Protein AF-R0G993-F1 (afdb_monomer)

Solvent-accessible surface area (backbone atoms only — not comparable to full-atom values): 5578 Å² total; per-residue (Å²): 116,71,69,62,54,55,52,55,53,56,56,52,58,61,58,52,68,77,65,68,70,52,86,79,39,62,55,48,75,78,54,45,41,58,32,68,75,36,89,64,27,55,59,19,52,50,36,34,73,75,71,42,53,84,67,56,46,70,68,42,37,54,29,47,64,70,42,63,82,22,23,44,76,37,83,89,78,72,45,68,42,49,37,62,59,56,33,53,51,33,45,71,77,50,68,126

Organism: NCBI:txid81985

Sequence (96 aa):
MLLFVLTLVSILVCKASEAGQDPSHVCSKTDTSPIDNIPGCFDAVRLAADADTRWLSSDCCKAVRTLPYCLLVIFPTKLAVNTITLRNICIKKFPG

Foldseek 3Di:
DVVVVVVVVVVVVVVVVVVPPDLAAAQDPVLCVLQVVDPCLLVCLLVVLVVNNPPDDLSSLVSLVSGDFHFYQDPDVRDTDTSVSVNVSSCVVDVD

Mean predicted aligned error: 11.11 Å

pLDDT: mean 79.6, std 15.93, range [43.44, 95.06]

Structure (mmCIF, N/CA/C/O backbone):
data_AF-R0G993-F1
#
_entry.id   AF-R0G993-F1
#
loop_
_atom_site.group_PDB
_atom_site.id
_atom_site.type_symbol
_atom_site.label_atom_id
_atom_site.label_alt_id
_atom_site.label_comp_id
_atom_site.label_asym_id
_atom_site.label_entity_id
_atom_site.label_seq_id
_atom_site.pdbx_PDB_ins_code
_atom_site.Cartn_x
_atom_site.Cartn_y
_atom_site.Cartn_z
_atom_site.occupancy
_atom_site.B_iso_or_e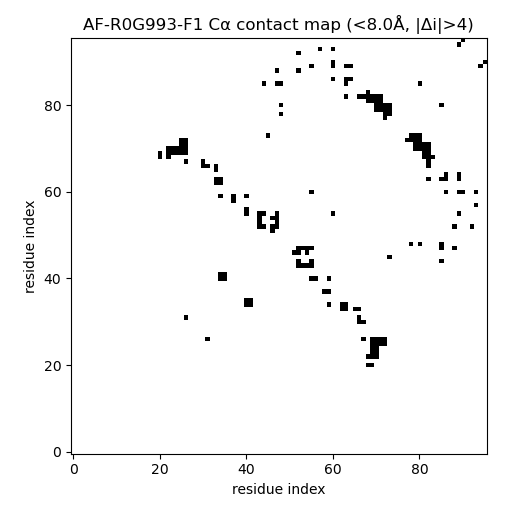quiv
_atom_site.auth_seq_id
_atom_site.auth_comp_id
_atom_site.auth_asym_id
_atom_site.auth_atom_id
_atom_site.pdbx_PDB_model_num
ATOM 1 N N . MET A 1 1 ? 35.134 22.823 -29.896 1.00 61.50 1 MET A N 1
ATOM 2 C CA . MET A 1 1 ? 35.372 21.369 -29.762 1.00 61.50 1 MET A CA 1
ATOM 3 C C . MET A 1 1 ? 35.154 20.879 -28.329 1.00 61.50 1 MET A C 1
ATOM 5 O O . MET A 1 1 ? 34.269 20.066 -28.143 1.00 61.50 1 MET A O 1
ATOM 9 N N . LEU A 1 2 ? 35.855 21.407 -27.312 1.00 60.31 2 LEU A N 1
ATOM 10 C CA . LEU A 1 2 ? 35.688 20.992 -25.898 1.00 60.31 2 LEU A CA 1
ATOM 11 C C . LEU A 1 2 ? 34.309 21.320 -25.290 1.00 60.31 2 LEU A C 1
ATOM 13 O O . LEU A 1 2 ? 33.757 20.515 -24.546 1.00 60.31 2 LEU A O 1
ATOM 17 N N . LEU A 1 3 ? 33.722 22.467 -25.652 1.00 58.69 3 LEU A N 1
ATOM 18 C CA . LEU A 1 3 ? 32.423 22.909 -25.119 1.00 58.69 3 LEU A CA 1
ATOM 19 C C . LEU A 1 3 ? 31.257 21.984 -25.513 1.00 58.69 3 LEU A C 1
ATOM 21 O O . LEU A 1 3 ? 30.352 21.780 -24.715 1.00 58.69 3 LEU A O 1
ATOM 25 N N . PHE A 1 4 ? 31.306 21.383 -26.707 1.00 59.84 4 PHE A N 1
ATOM 26 C CA . PHE A 1 4 ? 30.292 20.428 -27.177 1.00 59.84 4 PHE A CA 1
ATOM 27 C C . PHE A 1 4 ? 30.345 19.093 -26.423 1.00 59.84 4 PHE A C 1
ATOM 29 O O . PHE A 1 4 ? 29.321 18.450 -26.230 1.00 59.84 4 PHE A O 1
ATOM 36 N N . VAL A 1 5 ? 31.534 18.670 -25.984 1.00 60.81 5 VAL A N 1
ATOM 37 C CA . VAL A 1 5 ? 31.694 17.426 -25.215 1.00 60.81 5 VAL A CA 1
ATOM 38 C C . VAL A 1 5 ? 31.161 17.618 -23.794 1.00 60.81 5 VAL A C 1
ATOM 40 O O . VAL A 1 5 ? 30.459 16.755 -23.277 1.00 60.81 5 VAL A O 1
ATOM 43 N N . LEU A 1 6 ? 31.423 18.781 -23.188 1.00 58.84 6 LEU A N 1
ATOM 44 C CA . LEU A 1 6 ? 30.941 19.128 -21.847 1.00 58.84 6 LEU A CA 1
ATOM 45 C C . LEU A 1 6 ? 29.409 19.193 -21.767 1.00 58.84 6 LEU A C 1
ATOM 47 O O . LEU A 1 6 ? 28.830 18.701 -20.801 1.00 58.84 6 LEU A O 1
ATOM 51 N N . THR A 1 7 ? 28.736 19.743 -22.783 1.00 60.69 7 THR A N 1
ATOM 52 C CA . THR A 1 7 ? 27.265 19.788 -22.805 1.00 60.69 7 THR A CA 1
ATOM 53 C C . THR A 1 7 ? 26.647 18.398 -22.951 1.00 60.69 7 THR A C 1
ATOM 55 O O . THR A 1 7 ? 25.667 18.101 -22.271 1.00 60.69 7 THR A O 1
ATOM 58 N N . LEU A 1 8 ? 27.237 17.519 -23.768 1.00 58.81 8 LEU A N 1
ATOM 59 C CA . LEU A 1 8 ? 26.762 16.141 -23.938 1.00 58.81 8 LEU A CA 1
ATOM 60 C C . LEU A 1 8 ? 26.864 15.320 -22.644 1.00 58.81 8 LEU A C 1
ATOM 62 O O . LEU A 1 8 ? 25.932 14.585 -22.323 1.00 58.81 8 LEU A O 1
ATOM 66 N N . VAL A 1 9 ? 27.946 15.479 -21.873 1.00 60.41 9 VAL A N 1
ATOM 67 C CA . VAL A 1 9 ? 28.115 14.786 -20.582 1.00 60.41 9 VAL A CA 1
ATOM 68 C C . VAL A 1 9 ? 27.083 15.270 -19.558 1.00 60.41 9 VAL A C 1
ATOM 70 O O . VAL A 1 9 ? 26.461 14.445 -18.893 1.00 60.41 9 VAL A O 1
ATOM 73 N N . SER A 1 10 ? 26.820 16.578 -19.476 1.00 58.09 10 SER A N 1
ATOM 74 C CA . SER A 1 10 ? 25.821 17.126 -18.545 1.00 58.09 10 SER A CA 1
ATOM 75 C C . SER A 1 10 ? 24.393 16.662 -18.855 1.00 58.09 10 SER A C 1
ATOM 77 O O . SER A 1 10 ? 23.633 16.355 -17.938 1.00 58.09 10 SER A O 1
ATOM 79 N N . ILE A 1 11 ? 24.027 16.546 -20.137 1.00 58.50 11 ILE A N 1
ATOM 80 C CA . ILE A 1 11 ? 22.708 16.028 -20.544 1.00 58.50 11 ILE A CA 1
ATOM 81 C C . ILE A 1 11 ? 22.569 14.538 -20.183 1.00 58.50 11 ILE A C 1
ATOM 83 O O . ILE A 1 11 ? 21.481 14.090 -19.812 1.00 58.50 11 ILE A O 1
ATOM 87 N N . LEU A 1 12 ? 23.661 13.769 -20.254 1.00 53.53 12 LEU A N 1
ATOM 88 C CA . LEU A 1 12 ? 23.664 12.340 -19.935 1.00 53.53 12 LEU A CA 1
ATOM 89 C C . LEU A 1 12 ? 23.463 12.074 -18.432 1.00 53.53 12 LEU A C 1
ATOM 91 O O . LEU A 1 12 ? 22.745 11.145 -18.068 1.00 53.53 12 LEU A O 1
ATOM 95 N N . VAL A 1 13 ? 24.032 12.918 -17.563 1.00 58.41 13 VAL A N 1
ATOM 96 C CA . VAL A 1 13 ? 23.870 12.806 -16.101 1.00 58.41 13 VAL A CA 1
ATOM 97 C C . VAL A 1 13 ? 22.430 13.107 -15.673 1.00 58.41 13 VAL A C 1
ATOM 99 O O . VAL A 1 13 ? 21.883 12.401 -14.828 1.00 58.41 13 VAL A O 1
ATOM 102 N N . CYS A 1 14 ? 21.776 14.095 -16.292 1.00 52.78 14 CYS A N 1
ATOM 103 C CA . CYS A 1 14 ? 20.385 14.427 -15.969 1.00 52.78 14 CYS A CA 1
ATOM 104 C C . CYS A 1 14 ? 19.392 13.322 -16.372 1.00 52.78 14 CYS A C 1
ATOM 106 O O . CYS A 1 14 ? 18.453 13.060 -15.627 1.00 52.78 14 CYS A O 1
ATOM 108 N N . LYS A 1 15 ? 19.616 12.627 -17.497 1.00 49.28 15 LYS A N 1
ATOM 109 C CA . LYS A 1 15 ? 18.721 11.549 -17.965 1.00 49.28 15 LYS A CA 1
ATOM 110 C C . LYS A 1 15 ? 18.859 10.233 -17.197 1.00 49.28 15 LYS A C 1
ATOM 112 O O . LYS A 1 15 ? 17.910 9.458 -17.147 1.00 49.28 15 LYS A O 1
ATOM 117 N N . ALA A 1 16 ? 20.012 9.972 -16.584 1.00 47.75 16 ALA A N 1
ATOM 118 C CA . ALA A 1 16 ? 20.209 8.769 -15.774 1.00 47.75 16 ALA A CA 1
ATOM 119 C C . ALA A 1 16 ? 19.426 8.815 -14.448 1.00 47.75 16 ALA A C 1
ATOM 121 O O . ALA A 1 16 ? 19.044 7.770 -13.926 1.00 47.75 16 ALA A O 1
ATOM 122 N N . SER A 1 17 ? 19.136 10.012 -13.924 1.00 47.00 17 SER A N 1
ATOM 123 C CA . SER A 1 17 ? 18.403 10.165 -12.660 1.00 47.00 17 SER A CA 1
ATOM 124 C C . SER A 1 17 ? 16.912 9.827 -12.775 1.00 47.00 17 SER A C 1
ATOM 126 O O . SER A 1 17 ? 16.281 9.537 -11.762 1.00 47.00 17 SER A O 1
ATOM 128 N N . GLU A 1 18 ? 16.352 9.822 -13.987 1.00 49.03 18 GLU A N 1
ATOM 129 C CA . GLU A 1 18 ? 14.963 9.412 -14.247 1.00 49.03 18 GLU A CA 1
ATOM 130 C C . GLU A 1 18 ? 14.833 7.891 -14.468 1.00 49.03 18 GLU A C 1
ATOM 132 O O . GLU A 1 18 ? 13.725 7.363 -14.511 1.00 49.03 18 GLU A O 1
ATOM 137 N N . ALA A 1 19 ? 15.958 7.170 -14.572 1.00 44.00 19 ALA A N 1
ATOM 138 C CA . ALA A 1 19 ? 16.015 5.723 -14.798 1.00 44.00 19 ALA A CA 1
ATOM 139 C C . ALA A 1 19 ? 16.256 4.899 -13.512 1.00 44.00 19 ALA A C 1
ATOM 141 O O . ALA A 1 19 ? 16.455 3.690 -13.582 1.00 44.00 19 ALA A O 1
ATOM 142 N N 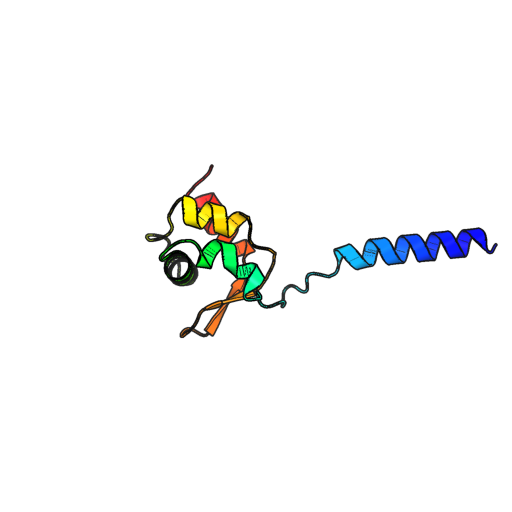. GLY A 1 20 ? 16.261 5.536 -12.335 1.00 43.44 20 GLY A N 1
ATOM 143 C CA . GLY A 1 20 ? 16.690 4.919 -11.072 1.00 43.44 20 GLY A CA 1
ATOM 144 C C . GLY A 1 20 ? 15.634 4.129 -10.292 1.00 43.44 20 GLY A C 1
ATOM 145 O O . GLY A 1 20 ? 15.963 3.572 -9.249 1.00 43.44 20 GLY A O 1
ATOM 146 N N . GLN A 1 21 ? 14.380 4.063 -10.741 1.00 49.72 21 GLN A N 1
ATOM 147 C CA . GLN A 1 21 ? 13.378 3.204 -10.100 1.00 49.72 21 GLN A CA 1
ATOM 148 C C . GLN A 1 21 ? 13.308 1.881 -10.851 1.00 49.72 21 GLN A C 1
ATOM 150 O O . GLN A 1 21 ? 12.448 1.673 -11.705 1.00 49.72 21 GLN A O 1
ATOM 155 N N . ASP A 1 22 ? 14.258 0.999 -10.532 1.00 53.31 22 ASP A N 1
ATOM 156 C CA . ASP A 1 22 ? 14.167 -0.417 -10.872 1.00 53.31 22 ASP A CA 1
ATOM 157 C C . ASP A 1 22 ? 12.766 -0.916 -10.464 1.00 53.31 22 ASP A C 1
ATOM 159 O O . ASP A 1 22 ? 12.412 -0.820 -9.283 1.00 53.31 22 ASP A O 1
ATOM 163 N N . PRO A 1 23 ? 11.942 -1.436 -11.395 1.00 53.50 23 PRO A N 1
ATOM 164 C CA . PRO A 1 23 ? 10.623 -1.983 -11.072 1.00 53.50 23 PRO A CA 1
ATOM 165 C C . PRO A 1 23 ? 10.686 -3.145 -10.063 1.00 53.50 23 PRO A C 1
ATOM 167 O O . PRO A 1 23 ? 9.646 -3.573 -9.560 1.00 53.50 23 PRO A O 1
ATOM 170 N N . SER A 1 24 ? 11.894 -3.626 -9.754 1.00 60.62 24 SER A N 1
ATOM 171 C CA . SER A 1 24 ? 12.203 -4.660 -8.768 1.00 60.62 24 SER A CA 1
ATOM 172 C C . SER A 1 24 ? 12.607 -4.116 -7.386 1.00 60.62 24 SER A C 1
ATOM 174 O O . SER A 1 24 ? 12.854 -4.909 -6.476 1.00 60.62 24 SER A O 1
ATOM 176 N N . HIS A 1 25 ? 12.656 -2.792 -7.184 1.00 82.38 25 HIS A N 1
ATOM 177 C CA . HIS A 1 25 ? 13.020 -2.200 -5.894 1.00 82.38 25 HIS A CA 1
ATOM 178 C C . HIS A 1 25 ? 11.967 -2.522 -4.826 1.00 82.38 25 HIS A C 1
ATOM 180 O O . HIS A 1 25 ? 10.815 -2.095 -4.915 1.00 82.38 25 HIS A O 1
ATOM 186 N N . VAL A 1 26 ? 12.363 -3.267 -3.794 1.00 85.19 26 VAL A N 1
ATOM 187 C CA . VAL A 1 26 ? 11.510 -3.591 -2.643 1.00 85.19 26 VAL A CA 1
ATOM 188 C C . VAL A 1 26 ? 11.353 -2.361 -1.753 1.00 85.19 26 VAL A C 1
ATOM 190 O O . VAL A 1 26 ? 12.336 -1.695 -1.442 1.00 85.19 26 VAL A O 1
ATOM 193 N N . CYS A 1 27 ? 10.124 -2.067 -1.324 1.00 86.12 27 CYS A N 1
ATOM 194 C CA . CYS A 1 27 ? 9.861 -0.931 -0.443 1.00 86.12 27 CYS A CA 1
ATOM 195 C C . CYS A 1 27 ? 10.664 -1.063 0.862 1.00 86.12 27 CYS A C 1
ATOM 197 O O . CYS A 1 27 ? 10.586 -2.082 1.555 1.00 86.12 27 CYS A O 1
ATOM 199 N N . SER A 1 28 ? 11.404 -0.015 1.215 1.00 87.31 28 SER A N 1
ATOM 200 C CA . SER A 1 28 ? 12.076 0.089 2.508 1.00 87.31 28 SER A CA 1
ATOM 201 C C . SER A 1 28 ? 11.075 0.411 3.619 1.00 87.31 28 SER A C 1
ATOM 203 O O . SER A 1 28 ? 9.973 0.896 3.370 1.00 87.31 28 SER A O 1
ATOM 205 N N . LYS A 1 29 ? 11.469 0.213 4.882 1.00 83.75 29 LYS A N 1
ATOM 206 C CA . LYS A 1 29 ? 10.637 0.580 6.048 1.00 83.75 29 LYS A CA 1
ATOM 207 C C . LYS A 1 29 ? 10.245 2.062 6.072 1.00 83.75 29 LYS A C 1
ATOM 209 O O . LYS A 1 29 ? 9.170 2.415 6.538 1.00 83.75 29 LYS A O 1
ATOM 214 N N . THR A 1 30 ? 11.111 2.934 5.566 1.00 85.81 30 THR A N 1
ATOM 215 C CA . THR A 1 30 ? 10.820 4.366 5.419 1.00 85.81 30 THR A CA 1
ATOM 216 C C . THR A 1 30 ? 9.735 4.623 4.380 1.00 85.81 30 THR A C 1
ATOM 218 O O . THR A 1 30 ? 8.881 5.482 4.597 1.00 85.81 30 THR A O 1
ATOM 221 N N . ASP A 1 31 ? 9.721 3.838 3.301 1.00 87.06 31 ASP A N 1
ATOM 222 C CA . ASP A 1 31 ? 8.740 3.957 2.224 1.00 87.06 31 ASP A CA 1
ATOM 223 C C . ASP A 1 31 ? 7.353 3.530 2.701 1.00 87.06 31 ASP A C 1
ATOM 225 O O . ASP A 1 31 ? 6.364 4.143 2.315 1.00 87.06 31 ASP A O 1
ATOM 229 N N . THR A 1 32 ? 7.271 2.516 3.571 1.00 88.06 32 THR A N 1
ATOM 230 C CA . THR A 1 32 ? 6.003 2.021 4.134 1.00 88.06 32 THR A CA 1
ATOM 231 C C . THR A 1 32 ? 5.498 2.828 5.325 1.00 88.06 32 THR A C 1
ATOM 233 O O . THR A 1 32 ? 4.354 2.645 5.735 1.00 88.06 32 THR A O 1
ATOM 236 N N . SER A 1 33 ? 6.278 3.782 5.843 1.00 90.62 33 SER A N 1
ATOM 237 C CA . SER A 1 33 ? 5.866 4.605 6.987 1.00 90.62 33 SER A CA 1
ATOM 238 C C . SER A 1 33 ? 4.477 5.258 6.850 1.00 90.62 33 SER A C 1
ATOM 240 O O . SER A 1 33 ? 3.742 5.255 7.839 1.00 90.62 33 SER A O 1
ATOM 242 N N . PRO A 1 34 ? 4.022 5.741 5.670 1.00 90.75 34 PRO A N 1
ATOM 243 C CA . PRO A 1 34 ? 2.693 6.338 5.550 1.00 90.75 34 PRO A CA 1
ATOM 244 C C . PRO A 1 34 ? 1.559 5.347 5.833 1.00 90.75 34 PRO A C 1
ATOM 246 O O . PRO A 1 34 ? 0.540 5.737 6.399 1.00 90.75 34 PRO A O 1
ATOM 249 N N . ILE A 1 35 ? 1.72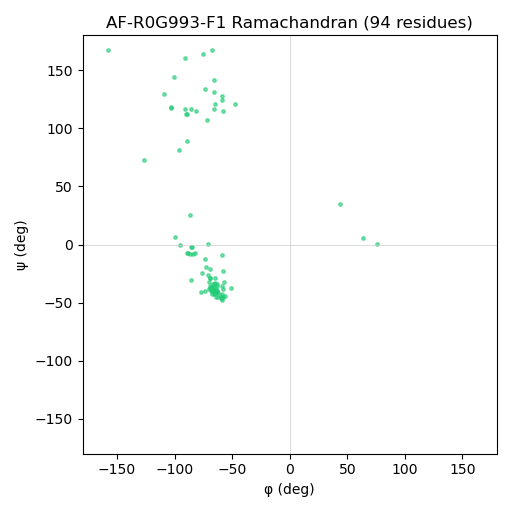4 4.076 5.449 1.00 92.12 35 ILE A N 1
ATOM 250 C CA . ILE A 1 35 ? 0.723 3.028 5.691 1.00 92.12 35 ILE A CA 1
ATOM 251 C C . ILE A 1 35 ? 0.883 2.395 7.077 1.00 92.12 35 ILE A C 1
ATOM 253 O O . ILE A 1 35 ? -0.118 2.023 7.680 1.00 92.12 35 ILE A O 1
ATOM 257 N N . ASP A 1 36 ? 2.104 2.329 7.613 1.00 91.00 36 ASP A N 1
ATOM 258 C CA . ASP A 1 36 ? 2.374 1.795 8.955 1.00 91.00 36 ASP A CA 1
ATOM 259 C C . ASP A 1 36 ? 1.833 2.723 10.060 1.00 91.00 36 ASP A C 1
ATOM 261 O O . ASP A 1 36 ? 1.423 2.261 11.124 1.00 91.00 36 ASP A O 1
ATOM 265 N N . ASN A 1 37 ? 1.764 4.031 9.792 1.00 92.50 37 ASN A N 1
ATOM 266 C CA . ASN A 1 37 ? 1.215 5.028 10.714 1.00 92.50 37 ASN A CA 1
ATOM 267 C C . ASN A 1 37 ? -0.320 4.993 10.828 1.00 92.50 37 ASN A C 1
ATOM 269 O O . ASN A 1 37 ? -0.879 5.631 11.721 1.00 92.50 37 ASN A O 1
ATOM 273 N N . ILE A 1 38 ? -1.016 4.283 9.933 1.00 94.38 38 ILE A N 1
ATOM 274 C CA . ILE A 1 38 ? -2.476 4.162 9.961 1.00 94.38 38 ILE A CA 1
ATOM 275 C C . ILE A 1 38 ? -2.841 2.783 10.527 1.00 94.38 38 ILE A C 1
ATOM 277 O O . ILE A 1 38 ? -2.530 1.765 9.900 1.00 94.38 38 ILE A O 1
ATOM 281 N N . PRO A 1 39 ? -3.540 2.713 11.676 1.00 93.94 39 PRO A N 1
ATOM 282 C CA . PRO A 1 39 ? -3.844 1.442 12.322 1.00 93.94 39 PRO A CA 1
ATOM 283 C C . PRO A 1 39 ? -4.645 0.529 11.385 1.00 93.94 39 PRO A C 1
ATOM 285 O O . PRO A 1 39 ? -5.691 0.911 10.863 1.00 93.94 39 PRO A O 1
ATOM 288 N N . GLY A 1 40 ? -4.126 -0.680 11.153 1.00 91.81 40 GLY A N 1
ATOM 289 C CA . GLY A 1 40 ? -4.739 -1.691 10.285 1.00 91.81 40 GLY A CA 1
ATOM 290 C C . GLY A 1 40 ? -4.593 -1.447 8.777 1.00 91.81 40 GLY A C 1
ATOM 291 O O . GLY A 1 40 ? -5.060 -2.268 7.991 1.00 91.81 40 GLY A O 1
ATOM 292 N N . CYS A 1 41 ? -3.938 -0.366 8.335 1.00 93.62 41 CYS A N 1
ATOM 293 C CA . CYS A 1 41 ? -3.792 -0.086 6.904 1.00 93.62 41 CYS A CA 1
ATOM 294 C C . CYS A 1 41 ? -2.876 -1.096 6.207 1.00 93.62 41 CYS A C 1
ATOM 296 O O . CYS A 1 41 ? -3.214 -1.558 5.120 1.00 93.62 41 CYS A O 1
ATOM 298 N N . PHE A 1 42 ? -1.775 -1.509 6.843 1.00 90.88 42 PHE A N 1
ATOM 299 C CA . PHE A 1 42 ? -0.911 -2.558 6.294 1.00 90.88 42 PHE A CA 1
ATOM 300 C C . PHE A 1 42 ? -1.680 -3.870 6.059 1.00 90.88 42 PHE A C 1
ATOM 302 O O . PHE A 1 42 ? -1.591 -4.453 4.979 1.00 90.88 42 PHE A O 1
ATOM 309 N N . ASP A 1 43 ? -2.502 -4.298 7.022 1.00 91.50 43 ASP A N 1
ATOM 310 C CA . ASP A 1 43 ? -3.332 -5.500 6.883 1.00 91.50 43 ASP A CA 1
ATOM 311 C C . ASP A 1 43 ? -4.416 -5.335 5.809 1.00 91.50 43 ASP A C 1
ATOM 313 O O . ASP A 1 43 ? -4.642 -6.244 5.012 1.00 91.50 43 ASP A O 1
ATOM 317 N N . ALA A 1 44 ? -5.046 -4.161 5.718 1.00 92.56 44 ALA A N 1
ATOM 318 C CA . ALA A 1 44 ? -6.013 -3.862 4.664 1.00 92.56 44 ALA A CA 1
ATOM 319 C C . ALA A 1 44 ? -5.376 -3.878 3.265 1.00 92.56 44 ALA A C 1
ATOM 321 O O . ALA A 1 44 ? -5.970 -4.390 2.318 1.00 92.56 44 ALA A O 1
ATOM 322 N N . VAL A 1 45 ? -4.159 -3.345 3.130 1.00 90.81 45 VAL A N 1
ATOM 323 C CA . VAL A 1 45 ? -3.362 -3.387 1.897 1.00 90.81 45 VAL A CA 1
ATOM 324 C C . VAL A 1 45 ? -2.979 -4.824 1.550 1.00 90.81 45 VAL A C 1
ATOM 326 O O . VAL A 1 45 ? -3.079 -5.223 0.389 1.00 90.81 45 VAL A O 1
ATOM 329 N N . ARG A 1 46 ? -2.605 -5.621 2.555 1.00 89.06 46 ARG A N 1
ATOM 330 C CA . ARG A 1 46 ? -2.347 -7.053 2.407 1.00 89.06 46 ARG A CA 1
ATOM 331 C C . ARG A 1 46 ? -3.572 -7.806 1.889 1.00 89.06 46 ARG A C 1
ATOM 333 O O . ARG A 1 46 ? -3.438 -8.588 0.961 1.00 89.06 46 ARG A O 1
ATOM 340 N N . LEU A 1 47 ? -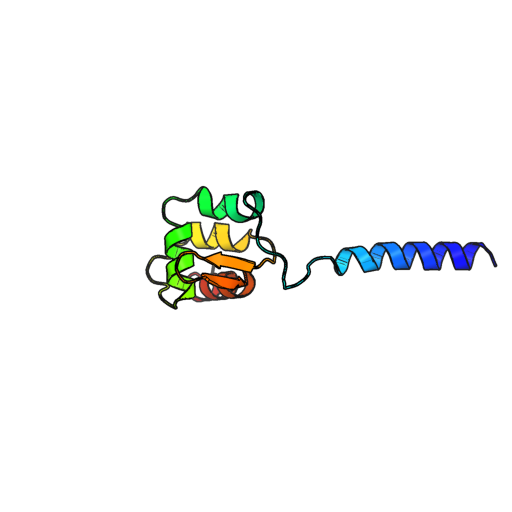4.757 -7.556 2.438 1.00 89.94 47 LEU A N 1
ATOM 341 C CA . LEU A 1 47 ? -5.997 -8.179 1.964 1.00 89.94 47 LEU A CA 1
ATOM 342 C C . LEU A 1 47 ? -6.370 -7.706 0.552 1.00 89.94 47 LEU A C 1
ATOM 344 O O . LEU A 1 47 ? -6.790 -8.505 -0.282 1.00 89.94 47 LEU A O 1
ATOM 348 N N . ALA A 1 48 ? -6.147 -6.426 0.246 1.00 89.31 48 ALA A N 1
ATOM 349 C CA . ALA A 1 48 ? -6.416 -5.865 -1.074 1.00 89.31 48 ALA A CA 1
ATOM 350 C C . ALA A 1 48 ? -5.525 -6.457 -2.175 1.00 89.31 48 ALA A C 1
ATOM 352 O O . ALA A 1 48 ? -5.953 -6.533 -3.328 1.00 89.31 48 ALA A O 1
ATOM 353 N N . ALA A 1 49 ? -4.312 -6.893 -1.830 1.00 85.81 49 ALA A N 1
ATOM 354 C CA . ALA A 1 49 ? -3.439 -7.639 -2.730 1.00 85.81 49 ALA A CA 1
ATOM 355 C C . ALA A 1 49 ? -4.032 -8.999 -3.139 1.00 85.81 49 ALA A C 1
ATOM 357 O O . ALA A 1 49 ? -3.893 -9.393 -4.294 1.00 85.81 49 ALA A O 1
ATOM 358 N N . ASP A 1 50 ? -4.769 -9.649 -2.237 1.00 86.12 50 ASP A N 1
ATOM 359 C CA . ASP A 1 50 ? -5.559 -10.862 -2.495 1.00 86.12 50 ASP A CA 1
ATOM 360 C C . ASP A 1 50 ? -6.977 -10.534 -3.024 1.00 86.12 50 ASP A C 1
ATOM 362 O O . ASP A 1 50 ? -7.922 -11.307 -2.867 1.00 86.12 50 ASP A O 1
ATOM 366 N N . ALA A 1 51 ? -7.140 -9.363 -3.652 1.00 84.19 51 ALA A N 1
ATOM 367 C CA . ALA A 1 51 ? -8.394 -8.823 -4.185 1.00 84.19 51 ALA A CA 1
ATOM 368 C C . ALA A 1 51 ? -9.501 -8.528 -3.146 1.00 84.19 51 ALA A C 1
ATOM 370 O O . ALA A 1 51 ? -10.594 -8.093 -3.525 1.00 84.19 51 ALA A O 1
ATOM 371 N N . ASP A 1 52 ? -9.236 -8.658 -1.843 1.00 89.31 52 ASP A N 1
ATOM 372 C CA . ASP A 1 52 ? -10.172 -8.269 -0.788 1.00 89.31 52 ASP A CA 1
ATOM 373 C C . ASP A 1 52 ? -9.980 -6.806 -0.383 1.00 89.31 52 ASP A C 1
ATOM 375 O O . ASP A 1 52 ? -9.253 -6.442 0.540 1.00 89.31 52 ASP A O 1
ATOM 379 N N . THR A 1 53 ? -10.693 -5.932 -1.082 1.00 91.81 53 THR A N 1
ATOM 380 C CA . THR A 1 53 ? -10.594 -4.488 -0.861 1.00 91.81 53 THR A CA 1
ATOM 381 C C . THR A 1 53 ? -11.485 -3.978 0.267 1.00 91.81 53 THR A C 1
ATOM 383 O O . THR A 1 53 ? -11.436 -2.783 0.547 1.00 91.81 53 THR A O 1
ATOM 386 N N . ARG A 1 54 ? -12.304 -4.811 0.931 1.00 92.00 54 ARG A N 1
ATOM 387 C CA . ARG A 1 54 ? -13.376 -4.363 1.852 1.00 92.00 54 ARG A CA 1
ATOM 388 C C . ARG A 1 54 ? -12.859 -3.494 2.998 1.00 92.00 54 ARG A C 1
ATOM 390 O O . ARG A 1 54 ? -13.469 -2.470 3.299 1.00 92.00 54 ARG A O 1
ATOM 397 N N . TRP A 1 55 ? -11.689 -3.837 3.526 1.00 92.06 55 TRP A N 1
ATOM 398 C CA . TRP A 1 55 ? -11.056 -3.199 4.684 1.00 92.06 55 TRP A CA 1
ATOM 399 C C . TRP A 1 55 ? -10.250 -1.936 4.362 1.00 92.06 55 TRP A C 1
ATOM 401 O O . TRP A 1 55 ? -9.829 -1.232 5.276 1.00 92.06 55 TRP A O 1
ATOM 411 N N . LEU A 1 56 ? -10.049 -1.606 3.079 1.00 93.38 56 LEU A N 1
ATOM 412 C CA . LEU A 1 56 ? -9.401 -0.347 2.703 1.00 93.38 56 LEU A CA 1
ATOM 413 C C . LEU A 1 56 ? -10.266 0.839 3.135 1.00 93.38 56 LEU A C 1
ATOM 415 O O . LEU A 1 56 ? -11.402 0.970 2.673 1.00 93.38 56 LEU A O 1
ATOM 419 N N . SER A 1 57 ? -9.714 1.715 3.970 1.00 94.81 57 SER A N 1
ATOM 420 C CA . SER A 1 57 ? -10.311 3.001 4.329 1.00 94.81 57 SER A CA 1
ATOM 421 C C . SER A 1 57 ? -9.839 4.113 3.388 1.00 94.81 57 SER A C 1
ATOM 423 O O . SER A 1 57 ? -8.798 4.000 2.734 1.00 94.81 57 SER A O 1
ATOM 425 N N . SER A 1 58 ? -10.591 5.216 3.342 1.00 94.19 58 SER A N 1
ATOM 426 C CA . SER A 1 58 ? -10.197 6.412 2.585 1.00 94.19 58 SER A CA 1
ATOM 427 C C . SER A 1 58 ? -8.822 6.928 3.027 1.00 94.19 58 SER A C 1
ATOM 429 O O . SER A 1 58 ? -7.979 7.224 2.183 1.00 94.19 58 SER A O 1
ATOM 431 N N . ASP A 1 59 ? -8.556 6.988 4.334 1.00 95.06 59 ASP A N 1
ATOM 432 C CA . ASP A 1 59 ? -7.282 7.507 4.845 1.00 95.06 59 ASP A CA 1
ATOM 433 C C . ASP A 1 59 ? -6.110 6.574 4.539 1.00 95.06 59 ASP A C 1
ATOM 435 O O . ASP A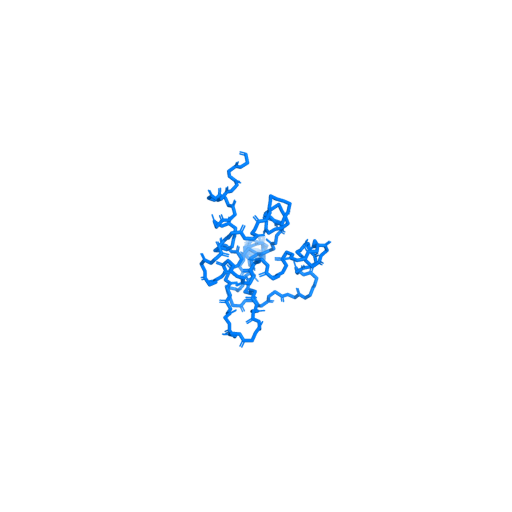 1 59 ? -5.055 7.044 4.112 1.00 95.06 59 ASP A O 1
ATOM 439 N N . CYS A 1 60 ? -6.320 5.256 4.618 1.00 94.81 60 CYS A N 1
ATOM 440 C CA . CYS A 1 60 ? -5.335 4.284 4.151 1.00 94.81 60 CYS A CA 1
ATOM 441 C C . CYS A 1 60 ? -5.028 4.484 2.659 1.00 94.81 60 CYS A C 1
ATOM 443 O O . CYS A 1 60 ? -3.870 4.518 2.253 1.00 94.81 60 CYS A O 1
ATOM 445 N N . CYS A 1 61 ? -6.048 4.726 1.832 1.00 94.69 61 CYS A N 1
ATOM 446 C CA . CYS A 1 61 ? -5.840 4.990 0.413 1.00 94.69 61 CYS A CA 1
ATOM 447 C C . CYS A 1 61 ? -5.164 6.333 0.110 1.00 94.69 61 CYS A C 1
ATOM 449 O O . CYS A 1 61 ? -4.444 6.428 -0.887 1.00 94.69 61 CYS A O 1
ATOM 451 N N . LYS A 1 62 ? -5.329 7.357 0.956 1.00 94.38 62 LYS A N 1
ATOM 452 C CA . LYS A 1 62 ? -4.526 8.586 0.867 1.00 94.38 62 LYS A CA 1
ATOM 453 C C . LYS A 1 62 ? -3.050 8.283 1.126 1.00 94.38 62 LYS A C 1
ATOM 455 O O . LYS A 1 62 ? -2.221 8.707 0.330 1.00 94.38 62 LYS A O 1
ATOM 460 N N . ALA A 1 63 ? -2.732 7.488 2.148 1.00 93.94 63 ALA A N 1
ATOM 461 C CA . ALA A 1 63 ? -1.358 7.062 2.422 1.00 93.94 63 ALA A CA 1
ATOM 462 C C . ALA A 1 63 ? -0.766 6.189 1.302 1.00 93.94 63 ALA A C 1
ATOM 464 O O . ALA A 1 63 ? 0.361 6.407 0.872 1.00 93.94 63 ALA A O 1
ATOM 465 N N . VAL A 1 64 ? -1.534 5.248 0.743 1.00 92.62 64 VAL A N 1
ATOM 466 C CA . VAL A 1 64 ? -1.081 4.427 -0.397 1.00 92.62 64 VAL A CA 1
ATOM 467 C C . VAL A 1 64 ? -0.703 5.295 -1.605 1.00 92.62 64 VAL A C 1
ATOM 469 O O . VAL A 1 64 ? 0.251 4.991 -2.319 1.00 92.62 64 VAL A O 1
ATOM 472 N N . ARG A 1 65 ? -1.409 6.408 -1.840 1.00 91.25 65 ARG A N 1
ATOM 473 C CA . ARG A 1 65 ? -1.104 7.343 -2.940 1.00 91.25 65 ARG A CA 1
ATOM 474 C C . ARG A 1 65 ? 0.196 8.120 -2.742 1.00 91.25 65 ARG A C 1
ATOM 476 O O . ARG A 1 65 ? 0.738 8.601 -3.734 1.00 91.25 65 ARG A O 1
ATOM 483 N N . THR A 1 66 ? 0.697 8.239 -1.515 1.00 91.19 66 THR A N 1
ATOM 484 C CA . THR A 1 66 ? 1.985 8.889 -1.234 1.00 91.19 66 THR A CA 1
ATOM 485 C C . THR A 1 66 ? 3.162 7.920 -1.306 1.00 91.19 66 THR A C 1
ATOM 487 O O . THR A 1 66 ? 4.302 8.365 -1.233 1.00 91.19 66 THR A O 1
ATOM 490 N N . LEU A 1 67 ? 2.912 6.612 -1.450 1.00 89.00 67 LEU A N 1
ATOM 491 C CA . LEU A 1 67 ? 3.977 5.618 -1.560 1.00 89.00 67 LEU A CA 1
ATOM 492 C C . LEU A 1 67 ? 4.786 5.819 -2.854 1.00 89.00 67 LEU A C 1
ATOM 494 O O . LEU A 1 67 ? 4.190 6.096 -3.910 1.00 89.00 67 LEU A O 1
ATOM 498 N N . PRO A 1 68 ? 6.118 5.631 -2.796 1.00 88.88 68 PRO A N 1
ATOM 499 C CA . PRO A 1 68 ? 6.951 5.588 -3.988 1.00 88.88 68 PRO A CA 1
ATOM 500 C C . PRO A 1 68 ? 6.639 4.343 -4.830 1.00 88.88 68 PRO A C 1
ATOM 502 O O . PRO A 1 68 ? 5.960 3.409 -4.391 1.00 88.88 68 PRO A O 1
ATOM 505 N N . TYR A 1 69 ? 7.141 4.323 -6.064 1.00 88.25 69 TYR A N 1
ATOM 506 C CA . TYR A 1 69 ? 7.085 3.137 -6.912 1.00 88.25 69 TYR A CA 1
ATOM 507 C C . TYR A 1 69 ? 8.061 2.085 -6.382 1.00 88.25 69 TYR A C 1
ATOM 509 O O . TYR A 1 69 ? 9.274 2.261 -6.465 1.00 88.25 69 TYR A O 1
ATOM 517 N N . CYS A 1 70 ? 7.520 1.024 -5.783 1.00 87.81 70 CYS A N 1
ATOM 518 C CA . CYS A 1 70 ? 8.284 -0.073 -5.199 1.00 87.81 70 CYS A CA 1
ATOM 519 C C . CYS A 1 70 ? 7.425 -1.347 -5.090 1.00 87.81 70 CYS A C 1
ATOM 521 O O . CYS A 1 70 ? 6.202 -1.320 -5.263 1.00 87.81 70 CYS A O 1
ATOM 523 N N . LEU A 1 71 ? 8.072 -2.480 -4.824 1.00 88.19 71 LEU A N 1
ATOM 524 C CA . LEU A 1 71 ? 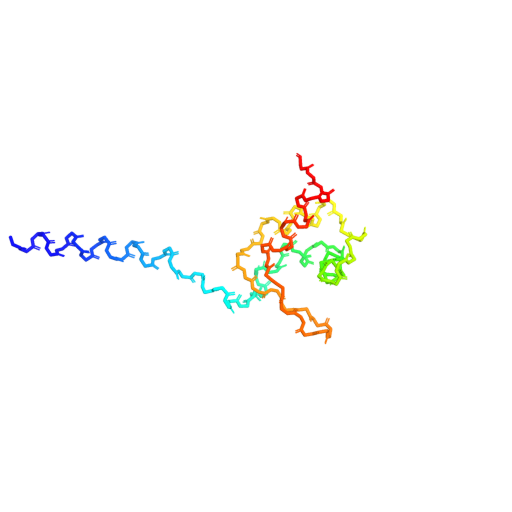7.439 -3.760 -4.533 1.00 88.19 71 LEU A CA 1
ATOM 525 C C . LEU A 1 71 ? 7.201 -3.889 -3.029 1.00 88.19 71 LEU A C 1
ATOM 527 O O . LEU A 1 71 ? 8.140 -4.018 -2.241 1.00 88.19 71 LEU A O 1
ATOM 531 N N . LEU A 1 72 ? 5.934 -3.885 -2.630 1.00 87.50 72 LEU A N 1
ATOM 532 C CA . LEU A 1 72 ? 5.529 -4.148 -1.260 1.00 87.50 72 LEU A CA 1
ATOM 533 C C . LEU A 1 72 ? 5.499 -5.660 -1.032 1.00 87.50 72 LEU A C 1
ATOM 535 O O . LEU A 1 72 ? 4.697 -6.371 -1.639 1.00 87.50 72 LEU A O 1
ATOM 539 N N . VAL A 1 73 ? 6.375 -6.154 -0.159 1.00 84.69 73 VAL A N 1
ATOM 540 C CA . VAL A 1 73 ? 6.430 -7.576 0.200 1.00 84.69 73 VAL A CA 1
ATOM 541 C C . VAL A 1 73 ? 5.445 -7.852 1.328 1.00 84.69 73 VAL A C 1
ATOM 543 O O . VAL A 1 73 ? 5.592 -7.350 2.441 1.00 84.69 73 VAL A O 1
ATOM 546 N N . ILE A 1 74 ? 4.451 -8.686 1.037 1.00 80.38 74 ILE A N 1
ATOM 547 C CA . ILE A 1 74 ? 3.385 -9.050 1.965 1.00 80.38 74 ILE A CA 1
ATOM 548 C C . ILE A 1 74 ? 3.654 -10.459 2.512 1.00 80.38 74 ILE A C 1
ATOM 550 O O . ILE A 1 74 ? 3.709 -11.444 1.772 1.00 80.38 74 ILE A O 1
ATOM 554 N N . PHE A 1 75 ? 3.838 -10.561 3.830 1.00 72.31 75 PHE A N 1
ATOM 555 C CA . PHE A 1 75 ? 4.037 -11.821 4.555 1.00 72.31 75 PHE A CA 1
ATOM 556 C C . PHE A 1 75 ? 2.727 -12.257 5.243 1.00 72.31 75 PHE A C 1
ATOM 558 O O . PHE A 1 75 ? 1.998 -11.382 5.719 1.00 72.31 75 PHE A O 1
ATOM 565 N N . PRO A 1 76 ? 2.390 -13.568 5.330 1.00 63.53 76 PRO A N 1
ATOM 566 C CA . PRO A 1 76 ? 3.151 -14.779 4.993 1.00 63.53 76 PRO A CA 1
ATOM 567 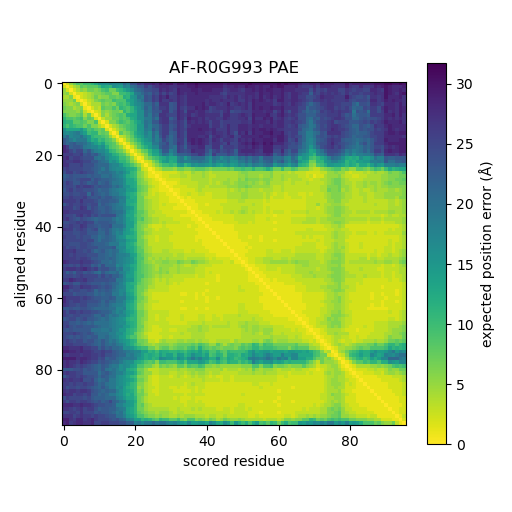C C . PRO A 1 76 ? 3.015 -15.271 3.549 1.00 63.53 76 PRO A C 1
ATOM 569 O O . PRO A 1 76 ? 3.750 -16.170 3.153 1.00 63.53 76 PRO A O 1
ATOM 572 N N . THR A 1 77 ? 2.126 -14.691 2.745 1.00 62.03 77 THR A N 1
ATOM 573 C CA . THR A 1 77 ? 1.830 -15.150 1.378 1.00 62.03 77 THR A CA 1
ATOM 574 C C . THR A 1 77 ? 2.955 -14.898 0.360 1.00 62.03 77 THR A C 1
ATOM 576 O O . THR A 1 77 ? 2.809 -15.282 -0.794 1.00 62.03 77 THR A O 1
ATOM 579 N N . LYS A 1 78 ? 4.097 -14.313 0.772 1.00 60.53 78 LYS A N 1
ATOM 580 C CA . LYS A 1 78 ? 5.263 -13.960 -0.073 1.00 60.53 78 LYS A CA 1
ATOM 581 C C . LYS A 1 78 ? 4.856 -13.309 -1.403 1.00 60.53 78 LYS A C 1
ATOM 583 O O . LYS A 1 78 ? 5.505 -13.513 -2.427 1.00 60.53 78 LYS A O 1
ATOM 588 N N . LEU A 1 79 ? 3.786 -12.519 -1.385 1.00 74.06 79 LEU A N 1
ATOM 589 C CA . LEU A 1 79 ? 3.313 -11.812 -2.562 1.00 74.06 79 LEU A CA 1
ATOM 590 C C . LEU A 1 79 ? 3.994 -10.444 -2.585 1.00 74.06 79 LEU A C 1
ATOM 592 O O . LEU A 1 79 ? 3.827 -9.641 -1.667 1.00 74.06 79 LEU A O 1
ATOM 596 N N . ALA A 1 80 ? 4.803 -10.201 -3.613 1.00 79.38 80 ALA A N 1
ATOM 597 C CA . ALA A 1 80 ? 5.347 -8.882 -3.892 1.00 79.38 80 ALA A CA 1
ATOM 598 C C . ALA A 1 80 ? 4.359 -8.146 -4.799 1.00 79.38 80 ALA A C 1
ATOM 600 O O . ALA A 1 80 ? 4.153 -8.542 -5.947 1.00 79.38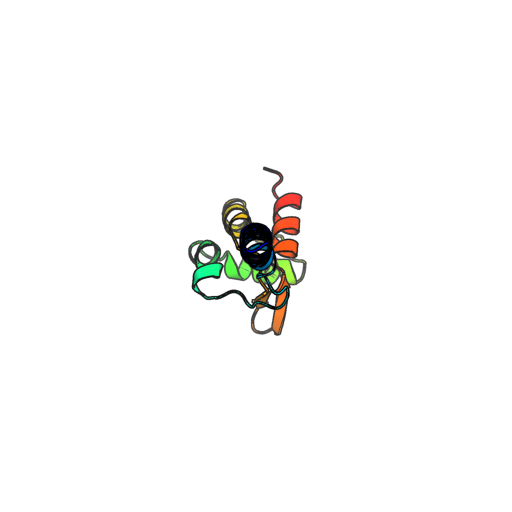 80 ALA A O 1
ATOM 601 N N . VAL A 1 81 ? 3.728 -7.093 -4.283 1.00 84.50 81 VAL A N 1
ATOM 602 C CA . VAL A 1 81 ? 2.770 -6.290 -5.047 1.00 84.50 81 VAL A CA 1
ATOM 603 C C . VAL A 1 81 ? 3.361 -4.932 -5.350 1.00 84.50 81 VAL A C 1
ATOM 605 O O . VAL A 1 81 ? 3.835 -4.224 -4.467 1.00 84.50 81 VAL A O 1
ATOM 608 N N . ASN A 1 82 ? 3.298 -4.549 -6.619 1.00 87.12 82 ASN A N 1
ATOM 609 C CA . ASN A 1 82 ? 3.698 -3.218 -7.037 1.00 87.12 82 ASN A CA 1
ATOM 610 C C . ASN A 1 82 ? 2.744 -2.163 -6.445 1.00 87.12 82 ASN A C 1
ATOM 612 O O . ASN A 1 82 ? 1.520 -2.280 -6.569 1.00 87.12 82 ASN A O 1
ATOM 616 N N . THR A 1 83 ? 3.292 -1.109 -5.836 1.00 89.44 83 THR A N 1
ATOM 617 C CA . THR A 1 83 ? 2.505 -0.005 -5.261 1.00 89.44 83 THR A CA 1
ATOM 618 C C . THR A 1 83 ? 1.604 0.698 -6.285 1.00 89.44 83 THR A C 1
ATOM 620 O O . THR A 1 83 ? 0.567 1.239 -5.904 1.00 89.44 83 THR A O 1
ATOM 623 N N . ILE A 1 84 ? 1.906 0.623 -7.588 1.00 89.69 84 ILE A N 1
ATOM 624 C CA . ILE A 1 84 ? 1.032 1.079 -8.686 1.00 89.69 84 ILE A CA 1
ATOM 625 C C . ILE A 1 84 ? -0.304 0.331 -8.668 1.00 89.69 84 ILE A C 1
ATOM 627 O O . ILE A 1 84 ? -1.366 0.942 -8.791 1.00 89.69 84 ILE A O 1
ATOM 631 N N . THR A 1 85 ? -0.272 -0.988 -8.481 1.00 89.44 85 THR A N 1
ATOM 632 C CA . THR A 1 85 ? -1.477 -1.824 -8.419 1.00 89.44 85 THR A CA 1
ATOM 633 C C . THR A 1 85 ? -2.347 -1.414 -7.237 1.00 89.44 85 THR A C 1
ATOM 635 O O . THR A 1 85 ? -3.548 -1.195 -7.397 1.00 89.44 85 THR A O 1
ATOM 638 N N . LEU A 1 86 ? -1.731 -1.214 -6.068 1.00 90.25 86 LEU A N 1
ATOM 639 C CA . LEU A 1 86 ? -2.418 -0.744 -4.862 1.00 90.25 86 LEU A CA 1
ATOM 640 C C . LEU A 1 86 ? -3.009 0.659 -5.054 1.00 90.25 86 LEU A C 1
ATOM 642 O O . LEU A 1 86 ? -4.160 0.907 -4.692 1.00 90.25 86 LEU A O 1
ATOM 646 N N . ARG A 1 87 ? -2.268 1.565 -5.700 1.00 91.88 87 ARG A N 1
ATOM 647 C CA . ARG A 1 87 ? -2.751 2.905 -6.050 1.00 91.88 87 ARG A CA 1
ATOM 648 C C . ARG A 1 87 ? -3.983 2.832 -6.952 1.00 91.88 87 ARG A C 1
ATOM 650 O O . ARG A 1 87 ? -4.971 3.510 -6.676 1.00 91.88 87 ARG A O 1
ATOM 657 N N . ASN A 1 88 ? -3.959 1.984 -7.978 1.00 91.62 88 ASN A N 1
ATOM 658 C CA . ASN A 1 88 ? -5.086 1.787 -8.889 1.00 91.62 88 ASN A CA 1
ATOM 659 C C . ASN A 1 88 ? -6.321 1.227 -8.170 1.00 91.62 88 ASN A C 1
ATOM 661 O O . ASN A 1 88 ? -7.433 1.697 -8.414 1.00 91.62 88 ASN A O 1
ATOM 665 N N . ILE A 1 89 ? -6.139 0.276 -7.249 1.00 91.88 89 ILE A N 1
ATOM 666 C CA . ILE A 1 89 ? -7.218 -0.229 -6.385 1.00 91.88 89 ILE A CA 1
ATOM 667 C C . ILE A 1 89 ? -7.824 0.920 -5.566 1.00 91.88 89 ILE A C 1
ATOM 669 O O . ILE A 1 89 ? -9.042 1.099 -5.545 1.00 91.88 89 ILE A O 1
ATOM 673 N N . CYS A 1 90 ? -6.978 1.745 -4.950 1.00 92.88 90 CYS A N 1
ATOM 674 C CA . CYS A 1 90 ? -7.413 2.885 -4.152 1.00 92.88 90 CYS A CA 1
ATOM 675 C C . CYS A 1 90 ? -8.112 3.986 -4.960 1.00 92.88 90 CYS A C 1
ATOM 677 O O . CYS A 1 90 ? -9.023 4.627 -4.446 1.00 92.88 90 CYS A O 1
ATOM 679 N N . ILE A 1 91 ? -7.714 4.228 -6.212 1.00 93.31 91 ILE A N 1
ATOM 680 C CA . ILE A 1 91 ? -8.408 5.161 -7.118 1.00 93.31 91 ILE A CA 1
ATOM 681 C C . ILE A 1 91 ? -9.793 4.623 -7.483 1.00 93.31 91 ILE A C 1
ATOM 683 O O . ILE A 1 91 ? -10.759 5.376 -7.455 1.00 93.31 91 ILE A O 1
ATOM 687 N N . LYS A 1 92 ? -9.904 3.323 -7.777 1.00 92.44 92 LYS A N 1
ATOM 688 C CA . LYS A 1 92 ? -11.189 2.694 -8.112 1.00 92.44 92 LYS A CA 1
ATOM 689 C C . LYS A 1 92 ? -12.163 2.680 -6.935 1.00 92.44 92 LYS A C 1
ATOM 691 O O . LYS A 1 92 ? -13.347 2.915 -7.137 1.00 92.44 92 LYS A O 1
ATOM 696 N N . LYS A 1 93 ? -11.681 2.381 -5.722 1.00 91.62 93 LYS A N 1
ATOM 697 C CA . LYS A 1 93 ? -12.537 2.281 -4.529 1.00 91.62 93 LYS A CA 1
ATOM 698 C C . LYS A 1 93 ? -12.933 3.650 -3.972 1.00 91.62 93 LYS A C 1
ATOM 700 O O . LYS A 1 93 ? -14.074 3.832 -3.566 1.00 91.62 93 LYS A O 1
ATOM 705 N N . PHE A 1 94 ? -11.991 4.589 -3.944 1.00 92.88 94 PHE A N 1
ATOM 706 C CA . PHE A 1 94 ? -12.199 5.939 -3.429 1.00 92.88 94 PHE A CA 1
ATOM 707 C C . PHE A 1 94 ? -11.779 6.958 -4.487 1.00 92.88 94 PHE A C 1
ATOM 709 O O . PHE A 1 94 ? -10.713 7.562 -4.344 1.00 92.88 94 PHE A O 1
ATOM 716 N N . PRO A 1 95 ? -12.555 7.141 -5.567 1.00 80.19 95 PRO A N 1
ATOM 717 C CA . PRO A 1 95 ? -12.331 8.262 -6.470 1.00 80.19 95 PRO A CA 1
ATOM 718 C C . PRO A 1 95 ? -12.439 9.529 -5.616 1.00 80.19 95 PRO A C 1
ATOM 720 O O . PRO A 1 95 ? -13.454 9.739 -4.958 1.00 80.19 95 PRO A O 1
ATOM 723 N N . GLY A 1 96 ? -11.323 10.249 -5.485 1.00 64.50 96 GLY A N 1
ATOM 724 C CA . GLY A 1 96 ? -11.274 11.472 -4.683 1.00 64.50 96 GLY A CA 1
ATOM 725 C C . GLY A 1 96 ? -12.184 12.533 -5.267 1.00 64.50 96 GLY A C 1
ATOM 726 O O . GLY A 1 96 ? -12.270 12.573 -6.515 1.00 64.50 96 GLY A O 1
#

Secondary structure (DSSP, 8-state):
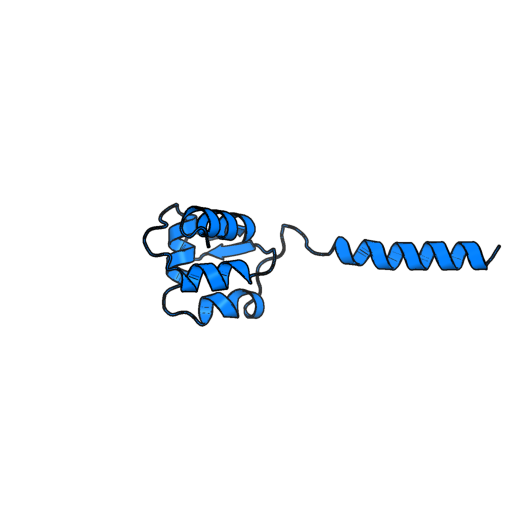-HHHHHHHHHHHHHHHTTS---TTPBPPHHHHHHHHTSTTHHHHHHHHHTT--TT--HHHHHHHHH--S-EEEETTTTEEEEHHHHHHHHHHHS--

Radius of gyration: 18.04 Å; Cα contacts (8 Å, |Δi|>4): 98; chains: 1; bounding box: 49×38×42 Å